Protein AF-A0A3S9NZA0-F1 (afdb_monomer)

Mean predicted aligned error: 10.52 Å

Secondary structure (DSSP, 8-state):
--------------------------SS-HHHHHHHBT-EEETHHHHHHHHTTSEEEEETTEEEEE-TTT--EEEEETT---EEEEEEEEE-SSEEEEEEEETTTEEEEEEEETTT--EEEEEEE-HHHHHHHHHHHT-

Structure (mmCIF, N/CA/C/O backbone):
data_AF-A0A3S9NZA0-F1
#
_entry.id   AF-A0A3S9NZA0-F1
#
loop_
_atom_site.group_PDB
_atom_site.id
_atom_site.type_symbol
_atom_site.label_atom_id
_atom_site.label_alt_id
_atom_site.label_comp_id
_atom_site.label_asym_id
_atom_site.label_entity_id
_atom_site.label_seq_id
_atom_site.pdbx_PDB_ins_code
_atom_site.Cartn_x
_atom_site.Cartn_y
_atom_site.Cartn_z
_atom_site.occupancy
_atom_site.B_iso_or_equiv
_atom_site.auth_seq_id
_atom_site.auth_comp_id
_atom_site.auth_asym_id
_atom_site.auth_atom_id
_atom_site.pdbx_PDB_model_num
ATOM 1 N N . MET A 1 1 ? 55.883 56.210 8.583 1.00 39.38 1 MET A N 1
ATOM 2 C CA . MET A 1 1 ? 54.868 56.353 7.515 1.00 39.38 1 MET A CA 1
ATOM 3 C C . MET A 1 1 ? 54.145 55.028 7.359 1.00 39.38 1 MET A C 1
ATOM 5 O O . MET A 1 1 ? 54.808 54.007 7.261 1.00 39.38 1 MET A O 1
ATOM 9 N N . LYS A 1 2 ? 52.810 55.044 7.419 1.00 40.94 2 LYS A N 1
ATOM 10 C CA . LYS A 1 2 ? 51.948 53.899 7.093 1.00 40.94 2 LYS A CA 1
ATOM 11 C C . LYS A 1 2 ? 51.859 53.776 5.569 1.00 40.94 2 LYS A C 1
ATOM 13 O O . LYS A 1 2 ? 51.695 54.803 4.918 1.00 40.94 2 LYS A O 1
ATOM 18 N N . THR A 1 3 ? 51.880 52.562 5.029 1.00 40.88 3 THR A N 1
ATOM 19 C CA . THR A 1 3 ? 51.039 52.161 3.887 1.00 40.88 3 THR A CA 1
ATOM 20 C C . THR A 1 3 ? 51.000 50.638 3.796 1.00 40.88 3 THR A C 1
ATOM 22 O O . THR A 1 3 ? 51.978 49.949 4.062 1.00 40.88 3 THR A O 1
ATOM 25 N N . VAL A 1 4 ? 49.794 50.153 3.537 1.00 44.34 4 VAL A N 1
ATOM 26 C CA . VAL A 1 4 ? 49.305 48.774 3.579 1.00 44.34 4 VAL A CA 1
ATOM 27 C C . VAL A 1 4 ? 49.088 48.313 2.132 1.00 44.34 4 VAL A C 1
ATOM 29 O O . VAL A 1 4 ? 48.924 49.160 1.257 1.00 44.34 4 VAL A O 1
ATOM 32 N N . ALA A 1 5 ? 48.958 46.993 1.952 1.00 44.53 5 ALA A N 1
ATOM 33 C CA . ALA A 1 5 ? 48.400 46.257 0.806 1.00 44.53 5 ALA A CA 1
ATOM 34 C C . ALA A 1 5 ? 49.451 45.702 -0.180 1.00 44.53 5 ALA A C 1
ATOM 36 O O . ALA A 1 5 ? 50.451 46.342 -0.455 1.00 44.53 5 ALA A O 1
ATOM 37 N N . SER A 1 6 ? 49.308 44.501 -0.742 1.00 44.66 6 SER A N 1
ATOM 38 C CA . SER A 1 6 ? 48.099 43.691 -0.892 1.00 44.66 6 SER A CA 1
ATOM 39 C C . SER A 1 6 ? 48.435 42.198 -0.974 1.00 44.66 6 SER A C 1
ATOM 41 O O . SER A 1 6 ? 49.368 41.792 -1.663 1.00 44.66 6 SER A O 1
ATOM 43 N N . LEU A 1 7 ? 47.639 41.403 -0.264 1.00 47.84 7 LEU A N 1
ATOM 44 C CA . LEU A 1 7 ? 47.565 39.949 -0.312 1.00 47.84 7 LEU A CA 1
ATOM 45 C C . LEU A 1 7 ? 46.714 39.587 -1.546 1.00 47.84 7 LEU A C 1
ATOM 47 O O . LEU A 1 7 ? 45.540 39.947 -1.584 1.00 47.84 7 LEU A O 1
ATOM 51 N N . ILE A 1 8 ? 47.268 38.905 -2.553 1.00 49.22 8 ILE A N 1
ATOM 52 C CA . ILE A 1 8 ? 46.457 38.278 -3.611 1.00 49.22 8 ILE A CA 1
ATOM 53 C C . ILE A 1 8 ? 46.619 36.769 -3.488 1.00 49.22 8 ILE A C 1
ATOM 55 O O . ILE A 1 8 ? 47.615 36.169 -3.883 1.00 49.22 8 ILE A O 1
ATOM 59 N N . THR A 1 9 ? 45.606 36.191 -2.861 1.00 45.50 9 THR A N 1
ATOM 60 C CA . THR A 1 9 ? 45.362 34.772 -2.665 1.00 45.50 9 THR A CA 1
ATOM 61 C C . THR A 1 9 ? 45.201 34.090 -4.024 1.00 45.50 9 THR A C 1
ATOM 63 O O . THR A 1 9 ? 44.219 34.321 -4.727 1.00 45.50 9 THR A O 1
ATOM 66 N N . VAL A 1 10 ? 46.143 33.223 -4.401 1.00 43.62 10 VAL A N 1
ATOM 67 C CA . VAL A 1 10 ? 45.960 32.291 -5.523 1.00 43.62 10 VAL A CA 1
ATOM 68 C C . VAL A 1 10 ? 45.090 31.140 -5.021 1.00 43.62 10 VAL A C 1
ATOM 70 O O . VAL A 1 10 ? 45.580 30.100 -4.595 1.00 43.62 10 VAL A O 1
ATOM 73 N N . ALA A 1 11 ? 43.778 31.357 -5.013 1.00 45.12 11 ALA A N 1
ATOM 74 C CA . ALA A 1 11 ? 42.788 30.298 -4.877 1.00 45.12 11 ALA A CA 1
ATOM 75 C C . ALA A 1 11 ? 42.323 29.917 -6.286 1.00 45.12 11 ALA A C 1
ATOM 77 O O . ALA A 1 11 ? 41.310 30.406 -6.777 1.00 45.12 11 ALA A O 1
ATOM 78 N N . LEU A 1 12 ? 43.105 29.082 -6.966 1.00 42.34 12 LEU A N 1
ATOM 79 C CA . LEU A 1 12 ? 42.721 28.494 -8.243 1.00 42.34 12 LEU A CA 1
ATOM 80 C C . LEU A 1 12 ? 42.939 26.986 -8.172 1.00 42.34 12 LEU A C 1
ATOM 82 O O . LEU A 1 12 ? 44.051 26.519 -7.952 1.00 42.34 12 LEU A O 1
ATOM 86 N N . LEU A 1 13 ? 41.838 26.278 -8.435 1.00 40.41 13 LEU A N 1
ATOM 87 C CA . LEU A 1 13 ? 41.766 24.891 -8.899 1.00 40.41 13 LEU A CA 1
ATOM 88 C C . LEU A 1 13 ? 41.769 23.793 -7.829 1.00 40.41 13 LEU A C 1
ATOM 90 O O . LEU A 1 13 ? 42.496 22.815 -7.921 1.00 40.41 13 LEU A O 1
ATOM 94 N N . PHE A 1 14 ? 40.800 23.861 -6.918 1.00 44.69 14 PHE A N 1
ATOM 95 C CA . PHE A 1 14 ? 40.042 22.653 -6.580 1.00 44.69 14 PHE A CA 1
ATOM 96 C C . PHE A 1 14 ? 38.635 22.791 -7.155 1.00 44.69 14 PHE A C 1
ATOM 98 O O . PHE A 1 14 ? 37.659 23.022 -6.445 1.00 44.69 14 PHE A O 1
ATOM 105 N N . ALA A 1 15 ? 38.538 22.672 -8.482 1.00 46.09 15 ALA A N 1
ATOM 106 C CA . ALA A 1 15 ? 37.287 22.286 -9.112 1.00 46.09 15 ALA A CA 1
ATOM 107 C C . ALA A 1 15 ? 37.020 20.834 -8.692 1.00 46.09 15 ALA A C 1
ATOM 109 O O . ALA A 1 15 ? 37.439 19.887 -9.355 1.00 46.09 15 ALA A O 1
ATOM 110 N N . TYR A 1 16 ? 36.388 20.670 -7.529 1.00 50.06 16 TYR A N 1
ATOM 111 C CA . TYR A 1 16 ? 35.734 19.427 -7.158 1.00 50.06 16 TYR A CA 1
ATOM 112 C C . TYR A 1 16 ? 34.650 19.179 -8.204 1.00 50.06 16 TYR A C 1
ATOM 114 O O . TYR A 1 16 ? 33.540 19.705 -8.119 1.00 50.06 16 TYR A O 1
ATOM 122 N N . PHE A 1 17 ? 34.993 18.386 -9.216 1.00 44.22 17 PHE A N 1
ATOM 123 C CA . PHE A 1 17 ? 34.015 17.648 -9.991 1.00 44.22 17 PHE A CA 1
ATOM 124 C C . PHE A 1 17 ? 33.307 16.703 -9.018 1.00 44.22 17 PHE A C 1
ATOM 126 O O . PHE A 1 17 ? 33.696 15.551 -8.848 1.00 44.22 17 PHE A O 1
ATOM 133 N N . ASN A 1 18 ? 32.259 17.194 -8.358 1.00 41.00 18 ASN A N 1
ATOM 134 C CA . ASN A 1 18 ? 31.202 16.322 -7.880 1.00 41.00 18 ASN A CA 1
ATOM 135 C C . ASN A 1 18 ? 30.500 15.811 -9.138 1.00 41.00 18 ASN A C 1
ATOM 137 O O . ASN A 1 18 ? 29.514 16.387 -9.595 1.00 41.00 18 ASN A O 1
ATOM 141 N N . MET A 1 19 ? 31.043 14.749 -9.738 1.00 41.31 19 MET A N 1
ATOM 142 C CA . MET A 1 19 ? 30.212 13.845 -10.516 1.00 41.31 19 MET A CA 1
ATOM 143 C C . MET A 1 19 ? 29.217 13.263 -9.517 1.00 41.31 19 MET A C 1
ATOM 145 O O . MET A 1 19 ? 29.491 12.270 -8.847 1.00 41.31 19 MET A O 1
ATOM 149 N N . ALA A 1 20 ? 28.087 13.948 -9.359 1.00 44.03 20 ALA A N 1
ATOM 150 C CA . ALA A 1 20 ? 26.893 13.356 -8.802 1.00 44.03 20 ALA A CA 1
ATOM 151 C C . ALA A 1 20 ? 26.509 12.241 -9.775 1.00 44.03 20 ALA A C 1
ATOM 153 O O . ALA A 1 20 ? 25.808 12.464 -10.760 1.00 44.03 20 ALA A O 1
ATOM 154 N N . TYR A 1 21 ? 27.059 11.050 -9.550 1.00 45.66 21 TYR A N 1
ATOM 155 C CA . TYR A 1 21 ? 26.491 9.845 -10.111 1.00 45.66 21 TYR A CA 1
ATOM 156 C C . TYR A 1 21 ? 25.081 9.790 -9.542 1.00 45.66 21 TYR A C 1
ATOM 158 O O . TYR A 1 21 ? 24.893 9.555 -8.348 1.00 45.66 21 TYR A O 1
ATOM 166 N N . ALA A 1 22 ? 24.099 10.108 -10.383 1.00 38.06 22 ALA A N 1
ATOM 167 C CA . ALA A 1 22 ? 22.721 9.765 -10.119 1.00 38.06 22 ALA A CA 1
ATOM 168 C C . ALA A 1 22 ? 22.694 8.238 -10.051 1.00 38.06 22 ALA A C 1
ATOM 170 O O . ALA A 1 22 ? 22.646 7.554 -11.069 1.00 38.06 22 ALA A O 1
ATOM 171 N N . VAL A 1 23 ? 22.860 7.702 -8.844 1.00 43.78 23 VAL A N 1
ATOM 172 C CA . VAL A 1 23 ? 22.531 6.313 -8.574 1.00 43.78 23 VAL A CA 1
ATOM 173 C C . VAL A 1 23 ? 21.043 6.229 -8.880 1.00 43.78 23 VAL A C 1
ATOM 175 O O . VAL A 1 23 ? 20.259 6.948 -8.261 1.00 43.78 23 VAL A O 1
ATOM 178 N N . GLU A 1 24 ? 20.659 5.434 -9.879 1.00 44.22 24 GLU A N 1
ATOM 179 C CA . GLU A 1 24 ? 19.263 5.042 -10.056 1.00 44.22 24 GLU A CA 1
ATOM 180 C C . GLU A 1 24 ? 18.870 4.287 -8.784 1.00 44.22 24 GLU A C 1
ATOM 182 O O . GLU A 1 24 ? 19.131 3.095 -8.631 1.00 44.22 24 GLU A O 1
ATOM 187 N N . VAL A 1 25 ? 18.347 5.019 -7.802 1.00 47.75 25 VAL A N 1
ATOM 188 C CA . VAL A 1 25 ? 17.809 4.426 -6.588 1.00 47.75 25 VAL A CA 1
ATOM 189 C C . VAL A 1 25 ? 16.502 3.786 -7.011 1.00 47.75 25 VAL A C 1
ATOM 191 O O . VAL A 1 25 ? 15.538 4.482 -7.329 1.00 47.75 25 VAL A O 1
ATOM 194 N N . GLU A 1 26 ? 16.475 2.456 -7.042 1.00 56.62 26 GLU A N 1
ATOM 195 C CA . GLU A 1 26 ? 15.223 1.714 -7.095 1.00 56.62 26 GLU A CA 1
ATOM 196 C C . GLU A 1 26 ? 14.368 2.223 -5.928 1.00 56.62 26 GLU A C 1
ATOM 198 O O . GLU A 1 26 ? 14.719 2.025 -4.763 1.00 56.62 26 GLU A O 1
ATOM 203 N N . LYS A 1 27 ? 13.288 2.957 -6.241 1.00 56.06 27 LYS A N 1
ATOM 204 C CA . LYS A 1 27 ? 12.473 3.692 -5.254 1.00 56.06 27 LYS A CA 1
ATOM 205 C C . LYS A 1 27 ? 11.993 2.786 -4.111 1.00 56.06 27 LYS A C 1
ATOM 207 O O 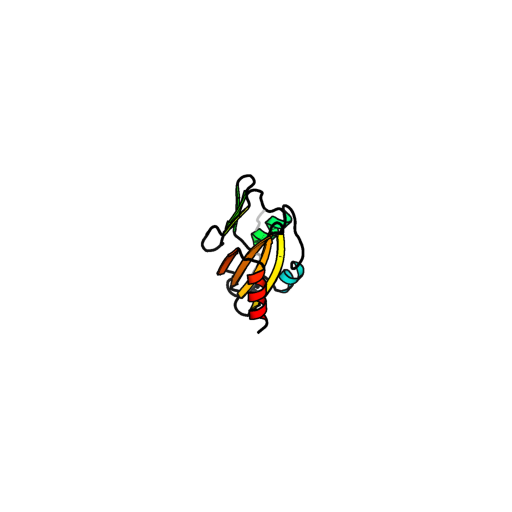. LYS A 1 27 ? 11.699 3.275 -3.028 1.00 56.06 27 LYS A O 1
ATOM 212 N N . ILE A 1 28 ? 11.935 1.474 -4.352 1.00 70.25 28 ILE A N 1
ATOM 213 C CA . ILE A 1 28 ? 11.590 0.447 -3.376 1.00 70.25 28 ILE A CA 1
ATOM 214 C C . ILE A 1 28 ? 12.510 -0.768 -3.591 1.00 70.25 28 ILE A C 1
ATOM 216 O O . ILE A 1 28 ? 12.188 -1.676 -4.353 1.00 70.25 28 ILE A O 1
ATOM 220 N N . ALA A 1 29 ? 13.669 -0.791 -2.931 1.00 76.38 29 ALA A N 1
ATOM 221 C CA . ALA A 1 29 ? 14.599 -1.915 -3.029 1.00 76.38 29 ALA A CA 1
ATOM 222 C C . ALA A 1 29 ? 13.983 -3.212 -2.468 1.00 76.38 29 ALA A C 1
ATOM 224 O O . ALA A 1 29 ? 13.384 -3.215 -1.388 1.00 76.38 29 ALA A O 1
ATOM 225 N N . ALA A 1 30 ? 14.203 -4.342 -3.148 1.00 83.25 30 ALA A N 1
ATOM 226 C CA . ALA A 1 30 ? 13.695 -5.652 -2.718 1.00 83.25 30 ALA A CA 1
ATOM 227 C C . ALA A 1 30 ? 14.105 -6.022 -1.276 1.00 83.25 30 ALA A C 1
ATOM 229 O O . ALA A 1 30 ? 13.320 -6.617 -0.539 1.00 83.25 30 ALA A O 1
ATOM 230 N N . THR A 1 31 ? 15.312 -5.633 -0.852 1.00 85.44 31 THR A N 1
ATOM 231 C CA . THR A 1 31 ? 15.805 -5.840 0.519 1.00 85.44 31 THR A CA 1
ATOM 232 C C . THR A 1 31 ? 14.913 -5.155 1.552 1.00 85.44 31 THR A C 1
ATOM 234 O O . THR A 1 31 ? 14.501 -5.793 2.514 1.00 85.44 31 THR A O 1
ATOM 237 N N . HIS A 1 32 ? 14.540 -3.896 1.309 1.00 87.75 32 HIS A N 1
ATOM 238 C CA . HIS A 1 32 ? 13.674 -3.134 2.207 1.00 87.75 32 HIS A CA 1
ATOM 239 C C . HIS A 1 32 ? 12.283 -3.772 2.327 1.00 87.75 32 HIS A C 1
ATOM 241 O O . HIS A 1 32 ? 11.750 -3.929 3.422 1.00 87.75 32 HIS A O 1
ATOM 247 N N . LEU A 1 33 ? 11.715 -4.225 1.207 1.00 90.25 33 LEU A N 1
ATOM 248 C CA . LEU A 1 33 ? 10.426 -4.919 1.213 1.00 90.25 33 LEU A CA 1
ATOM 249 C C . LEU A 1 33 ? 10.460 -6.228 2.000 1.00 90.25 33 LEU A C 1
ATOM 251 O O . LEU A 1 33 ? 9.508 -6.533 2.716 1.00 90.25 33 LEU A O 1
ATOM 255 N N . ASN A 1 34 ? 11.545 -6.992 1.888 1.00 89.00 34 ASN A N 1
ATOM 256 C CA . ASN A 1 34 ? 11.707 -8.239 2.631 1.00 89.00 34 ASN A CA 1
ATOM 257 C C . ASN A 1 34 ? 11.852 -8.003 4.140 1.00 89.00 34 ASN A C 1
ATOM 259 O O . 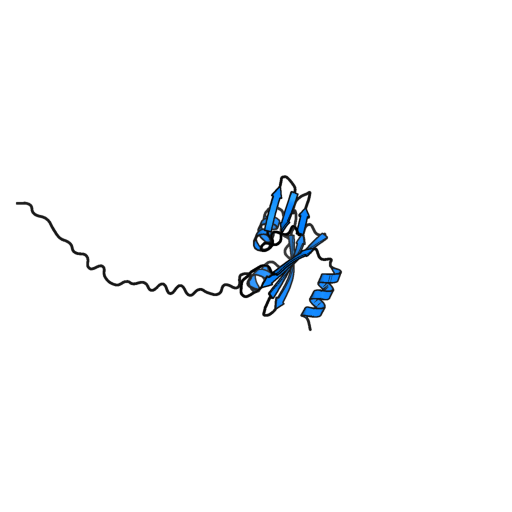ASN A 1 34 ? 11.365 -8.816 4.919 1.00 89.00 34 ASN A O 1
ATOM 263 N N . GLU A 1 35 ? 12.472 -6.896 4.555 1.00 91.31 35 GLU A N 1
ATOM 264 C CA . GLU A 1 35 ? 12.557 -6.498 5.967 1.00 91.31 35 GLU A CA 1
ATOM 265 C C . GLU A 1 35 ? 11.196 -6.079 6.536 1.00 91.31 35 GLU A C 1
ATOM 267 O O . GLU A 1 35 ? 10.915 -6.311 7.711 1.00 91.31 35 GLU A O 1
ATOM 272 N N . LEU A 1 36 ? 10.337 -5.469 5.717 1.00 92.88 36 LEU A N 1
ATOM 273 C CA . LEU A 1 36 ? 8.998 -5.045 6.127 1.00 92.88 36 LEU A CA 1
ATOM 274 C C . LEU A 1 36 ? 7.967 -6.180 6.099 1.00 92.88 36 LEU A C 1
ATOM 276 O O . LEU A 1 36 ? 6.999 -6.146 6.864 1.00 92.88 36 LEU A O 1
ATOM 280 N N . LYS A 1 37 ? 8.135 -7.160 5.205 1.00 93.94 37 LYS A N 1
ATOM 281 C CA . LYS A 1 37 ? 7.129 -8.192 4.939 1.00 93.94 37 LYS A CA 1
ATOM 282 C C . LYS A 1 37 ? 6.815 -9.020 6.191 1.00 93.94 37 LYS A C 1
ATOM 284 O O . LYS A 1 37 ? 7.709 -9.518 6.868 1.00 93.94 37 LYS A O 1
ATOM 289 N N . GLY A 1 38 ? 5.524 -9.192 6.475 1.00 92.19 38 GLY A N 1
ATOM 290 C CA . GLY A 1 38 ? 5.007 -9.955 7.617 1.00 92.19 38 GLY A CA 1
ATOM 291 C C . GLY A 1 38 ? 5.056 -9.223 8.964 1.00 92.19 38 GLY A C 1
ATOM 292 O O . GLY A 1 38 ? 4.509 -9.726 9.945 1.00 92.19 38 GLY A O 1
ATOM 293 N N . ASN A 1 39 ? 5.658 -8.031 9.032 1.00 95.06 39 ASN A N 1
ATOM 294 C CA . ASN A 1 39 ? 5.625 -7.207 10.236 1.00 95.06 39 ASN A CA 1
ATOM 295 C C . ASN A 1 39 ? 4.308 -6.428 10.327 1.00 95.06 39 ASN A C 1
ATOM 297 O O . ASN A 1 39 ? 3.859 -5.816 9.356 1.00 95.06 39 ASN A O 1
ATOM 301 N N . VAL A 1 40 ? 3.712 -6.417 11.523 1.00 97.00 40 VAL A N 1
ATOM 302 C CA . VAL A 1 40 ? 2.495 -5.653 11.819 1.00 97.00 40 VAL A CA 1
ATOM 303 C C . VAL A 1 40 ? 2.871 -4.358 12.527 1.00 97.00 40 VAL A C 1
ATOM 305 O O . VAL A 1 40 ? 3.320 -4.354 13.674 1.00 97.00 40 VAL A O 1
ATOM 308 N N . PHE A 1 41 ? 2.641 -3.242 11.850 1.00 96.69 41 PHE A N 1
ATOM 309 C CA . PHE A 1 41 ? 2.850 -1.900 12.375 1.00 96.69 41 PHE A CA 1
ATOM 310 C C . PHE A 1 41 ? 1.553 -1.388 12.993 1.00 96.69 41 PHE A C 1
ATOM 312 O O . PHE A 1 41 ? 0.462 -1.746 12.547 1.00 96.69 41 PHE A O 1
ATOM 319 N N . SER A 1 42 ? 1.655 -0.544 14.022 1.00 96.88 42 SER A N 1
ATOM 320 C CA . SER A 1 42 ? 0.493 -0.031 14.754 1.00 96.88 42 SER A CA 1
ATOM 321 C C . SER A 1 42 ? 0.560 1.477 14.991 1.00 96.88 42 SER A C 1
ATOM 323 O O . SER A 1 42 ? 1.642 2.073 14.992 1.00 96.88 42 SER A O 1
ATOM 325 N N . GLY A 1 43 ? -0.607 2.102 15.170 1.00 90.94 43 GLY A N 1
ATOM 326 C CA . GLY A 1 43 ? -0.727 3.535 15.444 1.00 90.94 43 GLY A CA 1
ATOM 327 C C . GLY A 1 43 ? -0.020 4.381 14.383 1.00 90.94 43 GLY A C 1
ATOM 328 O O . GLY A 1 43 ? -0.174 4.145 13.188 1.00 90.94 43 GLY A O 1
ATOM 329 N N . LYS A 1 44 ? 0.811 5.340 14.811 1.00 91.25 44 LYS A N 1
ATOM 330 C CA . LYS A 1 44 ? 1.535 6.220 13.881 1.00 91.25 44 LYS A CA 1
ATOM 331 C C . LYS A 1 44 ? 2.516 5.466 12.975 1.00 91.25 44 LYS A C 1
ATOM 333 O O . LYS A 1 44 ? 2.715 5.878 11.840 1.00 91.25 44 LYS A O 1
ATOM 338 N N . GLY A 1 45 ? 3.075 4.342 13.432 1.00 93.62 45 GLY A N 1
ATOM 339 C CA . GLY A 1 45 ? 3.942 3.501 12.602 1.00 93.62 45 GLY A CA 1
ATOM 340 C C . GLY A 1 45 ? 3.196 2.865 11.428 1.00 93.62 45 GLY A C 1
ATOM 341 O O . GLY A 1 45 ? 3.748 2.766 10.340 1.00 93.62 45 GLY A O 1
ATOM 342 N N . ALA A 1 46 ? 1.927 2.495 11.628 1.00 95.50 46 ALA A N 1
ATOM 343 C CA . ALA A 1 46 ? 1.082 1.948 10.569 1.00 95.50 46 ALA A CA 1
ATOM 344 C C . ALA A 1 46 ? 0.801 2.991 9.479 1.00 95.50 46 ALA A C 1
ATOM 346 O O . ALA A 1 46 ? 0.863 2.694 8.289 1.00 95.50 46 ALA A O 1
ATOM 347 N N . GLU A 1 47 ? 0.519 4.225 9.894 1.00 93.00 47 GLU A N 1
ATOM 348 C CA . GLU A 1 47 ? 0.288 5.321 8.959 1.00 93.00 47 GLU A CA 1
ATOM 349 C C . GLU A 1 47 ? 1.556 5.718 8.209 1.00 93.00 47 GLU A C 1
ATOM 351 O O . GLU A 1 47 ? 1.502 5.841 6.993 1.00 93.00 47 GLU A O 1
ATOM 356 N N . ASN A 1 48 ? 2.681 5.886 8.914 1.00 93.38 48 ASN A N 1
ATOM 357 C CA . ASN A 1 48 ? 3.952 6.257 8.291 1.00 93.38 48 ASN A CA 1
ATOM 358 C C . ASN A 1 48 ? 4.365 5.221 7.242 1.00 93.38 48 ASN A C 1
ATOM 360 O O . ASN A 1 48 ? 4.761 5.599 6.149 1.00 93.38 48 ASN A O 1
ATOM 364 N N . LEU A 1 49 ? 4.195 3.927 7.550 1.00 93.94 49 LEU A N 1
ATOM 365 C CA . LEU A 1 49 ? 4.437 2.875 6.572 1.00 93.94 49 LEU A CA 1
ATOM 366 C C . LEU A 1 49 ? 3.574 3.065 5.324 1.00 93.94 49 LEU A C 1
ATOM 368 O O . LEU A 1 49 ? 4.081 2.878 4.237 1.00 93.94 49 LEU A O 1
ATOM 372 N N . LEU A 1 50 ? 2.288 3.406 5.441 1.00 94.44 50 LEU A N 1
ATOM 373 C CA . LEU A 1 50 ? 1.432 3.588 4.264 1.00 94.44 50 LEU A CA 1
ATOM 374 C C . LEU A 1 50 ? 1.732 4.865 3.477 1.00 94.44 50 LEU A C 1
ATOM 376 O O . LEU A 1 50 ? 1.555 4.847 2.262 1.00 94.44 50 LEU A O 1
ATOM 380 N N . GLU A 1 51 ? 2.158 5.950 4.125 1.00 92.88 51 GLU A N 1
ATOM 381 C CA . GLU A 1 51 ? 2.473 7.223 3.450 1.00 92.88 51 GLU A CA 1
ATOM 382 C C . GLU A 1 51 ? 3.582 7.077 2.404 1.00 92.88 51 GLU A C 1
ATOM 384 O O . GLU A 1 51 ? 3.559 7.780 1.395 1.00 92.88 51 GLU A O 1
ATOM 389 N N . ASP A 1 52 ? 4.492 6.120 2.591 1.00 90.12 52 ASP A N 1
ATOM 390 C CA . ASP A 1 52 ? 5.550 5.817 1.620 1.00 90.12 52 ASP A CA 1
ATOM 391 C C . ASP A 1 52 ? 5.004 5.190 0.322 1.00 90.12 52 ASP A C 1
ATOM 393 O O . ASP A 1 52 ? 5.681 5.173 -0.709 1.00 90.12 52 ASP A O 1
ATOM 397 N N . TYR A 1 53 ? 3.768 4.678 0.354 1.00 92.62 53 TYR A N 1
ATOM 398 C CA . TYR A 1 53 ? 3.183 3.881 -0.720 1.00 92.62 53 TYR A CA 1
ATOM 399 C C . TYR A 1 53 ? 1.920 4.518 -1.310 1.00 92.62 53 TYR A C 1
ATOM 401 O O . TYR A 1 53 ? 1.706 4.446 -2.520 1.00 92.62 53 TYR A O 1
ATOM 409 N N . VAL A 1 54 ? 1.057 5.134 -0.510 1.00 95.25 54 VAL A N 1
ATOM 410 C CA . VAL A 1 54 ? -0.240 5.647 -0.969 1.00 95.25 54 VAL A CA 1
ATOM 411 C C . VAL A 1 54 ? -0.466 7.093 -0.561 1.00 95.25 54 VAL A C 1
ATOM 413 O O . VAL A 1 54 ? 0.077 7.567 0.433 1.00 95.25 54 VAL A O 1
ATOM 416 N N . GLY A 1 55 ? -1.335 7.789 -1.298 1.00 95.00 55 GLY A N 1
ATOM 417 C CA . GLY A 1 55 ? -1.815 9.094 -0.861 1.00 95.00 55 GLY A CA 1
ATOM 418 C C . GLY A 1 55 ? -2.687 8.923 0.378 1.00 95.00 55 GLY A C 1
ATOM 419 O O . GLY A 1 55 ? -3.677 8.191 0.325 1.00 95.00 55 GLY A O 1
ATOM 420 N N . LEU A 1 56 ? -2.338 9.587 1.482 1.00 95.50 56 LEU A N 1
ATOM 421 C CA . LEU A 1 56 ? -3.150 9.612 2.698 1.00 95.50 56 LEU A CA 1
ATOM 422 C C . LEU A 1 56 ? -3.683 11.015 2.975 1.00 95.50 56 LEU A C 1
ATOM 424 O O . LEU A 1 56 ? -2.920 11.970 3.104 1.00 95.50 56 LEU A O 1
ATOM 428 N N . PHE A 1 57 ? -4.994 11.116 3.176 1.00 94.94 57 PHE A N 1
ATOM 429 C CA . PHE A 1 57 ? -5.624 12.300 3.760 1.00 94.94 57 PHE A CA 1
ATOM 430 C C . PHE A 1 57 ? -6.285 11.932 5.083 1.00 94.94 57 PHE A C 1
ATOM 432 O O . PHE A 1 57 ? -6.849 10.845 5.234 1.00 94.94 57 PHE A O 1
ATOM 439 N N . ARG A 1 58 ? -6.227 12.845 6.051 1.00 93.94 58 ARG A N 1
ATOM 440 C CA . ARG A 1 58 ? -6.811 12.661 7.380 1.00 93.94 58 ARG A CA 1
ATOM 441 C C . ARG A 1 58 ? -7.820 13.764 7.632 1.00 93.94 58 ARG A C 1
ATOM 443 O O . ARG A 1 58 ? -7.485 14.938 7.521 1.00 93.94 58 ARG A O 1
ATOM 450 N N . ASP A 1 59 ? -9.019 13.368 8.033 1.00 92.81 59 ASP A N 1
ATOM 451 C CA . ASP A 1 59 ? -10.046 14.286 8.511 1.00 92.81 59 ASP A CA 1
ATOM 452 C C . ASP A 1 59 ? -10.669 13.725 9.789 1.00 92.81 59 ASP A C 1
ATOM 454 O O . ASP A 1 59 ? -11.320 12.674 9.793 1.00 92.81 59 ASP A O 1
ATOM 458 N N . ASN A 1 60 ? -10.453 14.430 10.899 1.00 92.19 60 ASN A N 1
ATOM 459 C CA . ASN A 1 60 ? -10.873 14.023 12.235 1.00 92.19 60 ASN A CA 1
ATOM 460 C C . ASN A 1 60 ? -10.382 12.608 12.601 1.00 92.19 60 ASN A C 1
ATOM 462 O O . ASN A 1 60 ? -9.199 12.393 12.847 1.00 92.19 60 ASN A O 1
ATOM 466 N N . LYS A 1 61 ? -11.306 11.642 12.669 1.00 91.38 61 LYS A N 1
ATOM 467 C CA . LYS A 1 61 ? -11.030 10.225 12.961 1.00 91.38 61 LYS A CA 1
ATOM 468 C C . LYS A 1 61 ? -10.957 9.362 11.702 1.00 91.38 61 LYS A C 1
ATOM 470 O O . LYS A 1 61 ? -10.755 8.158 11.818 1.00 91.38 61 LYS A O 1
ATOM 475 N N . SER A 1 62 ? -11.184 9.948 10.530 1.00 94.19 62 SER A N 1
ATOM 476 C CA . SER A 1 62 ? -11.192 9.233 9.261 1.00 94.19 62 SER A CA 1
ATOM 477 C C . SER A 1 62 ? -9.849 9.357 8.555 1.00 94.19 62 SER A C 1
ATOM 479 O O . SER A 1 62 ? -9.270 10.441 8.491 1.00 94.19 62 SER A O 1
ATOM 481 N N . THR A 1 63 ? -9.406 8.253 7.961 1.00 96.12 63 THR A N 1
ATOM 482 C CA . THR A 1 63 ? -8.251 8.224 7.058 1.00 96.12 63 THR A CA 1
ATOM 483 C C . THR A 1 63 ? -8.716 7.777 5.681 1.00 96.12 63 THR A C 1
ATOM 485 O O . THR A 1 63 ? -9.480 6.818 5.560 1.00 96.12 63 THR A O 1
ATOM 488 N N . PHE A 1 64 ? -8.262 8.467 4.648 1.00 96.56 64 PHE A N 1
ATOM 489 C CA . PHE A 1 64 ? -8.623 8.222 3.260 1.00 96.56 64 PHE A CA 1
ATOM 490 C C . PHE A 1 64 ? -7.370 7.822 2.487 1.00 96.56 64 PHE A C 1
ATOM 492 O O . PHE A 1 64 ? -6.321 8.439 2.669 1.00 96.56 64 PHE A O 1
ATOM 499 N N . ILE A 1 65 ? -7.493 6.794 1.650 1.00 97.19 65 ILE A N 1
ATOM 500 C CA . ILE A 1 65 ? -6.430 6.312 0.766 1.00 97.19 65 ILE A CA 1
ATOM 501 C C . ILE A 1 65 ? -6.757 6.726 -0.662 1.00 97.19 65 ILE A C 1
ATOM 503 O O . ILE A 1 65 ? -7.872 6.470 -1.123 1.00 97.19 65 ILE A O 1
ATOM 507 N N . PHE A 1 66 ? -5.772 7.282 -1.361 1.00 96.44 66 PHE A N 1
ATOM 508 C CA . PHE A 1 66 ? -5.881 7.712 -2.751 1.00 96.44 66 PHE A CA 1
ATOM 509 C C . PHE A 1 66 ? -4.784 7.116 -3.621 1.00 96.44 66 PHE A C 1
ATOM 511 O O . PHE A 1 66 ? -3.700 6.747 -3.152 1.00 96.44 66 PHE A O 1
ATOM 518 N N . HIS A 1 67 ? -5.073 7.067 -4.915 1.00 96.00 67 HIS A N 1
ATOM 519 C CA . HIS A 1 67 ? -4.052 6.904 -5.934 1.00 96.00 67 HIS A CA 1
ATOM 520 C C . HIS A 1 67 ? -3.210 8.187 -6.033 1.00 96.00 67 HIS A C 1
ATOM 522 O O . HIS A 1 67 ? -3.778 9.266 -6.153 1.00 96.00 67 HIS A O 1
ATOM 528 N N . THR A 1 68 ? -1.875 8.103 -6.000 1.00 91.75 68 THR A N 1
ATOM 529 C CA . THR A 1 68 ? -1.020 9.312 -5.967 1.00 91.75 68 THR A CA 1
ATOM 530 C C . THR A 1 68 ? -1.012 10.085 -7.280 1.00 91.75 68 THR A C 1
ATOM 532 O O . THR A 1 68 ? -0.930 11.302 -7.247 1.00 91.75 68 THR A O 1
ATOM 535 N N . GLU A 1 69 ? -1.119 9.394 -8.420 1.00 91.06 69 GLU A N 1
ATOM 536 C CA . GLU A 1 69 ? -1.105 10.062 -9.735 1.00 91.06 69 GLU A CA 1
ATOM 537 C C . GLU A 1 69 ? -2.468 10.629 -10.163 1.00 91.06 69 GLU A C 1
ATOM 539 O O . GLU A 1 69 ? -2.536 11.741 -10.672 1.00 91.06 69 GLU A O 1
ATOM 544 N N . SER A 1 70 ? -3.563 9.872 -10.003 1.00 91.12 70 SER A N 1
ATOM 545 C CA . SER A 1 70 ? -4.898 10.307 -10.437 1.00 91.12 70 SER A CA 1
ATOM 546 C C . SER A 1 70 ? -5.710 11.008 -9.351 1.00 91.12 70 SER A C 1
ATOM 548 O O . SER A 1 70 ? -6.766 11.549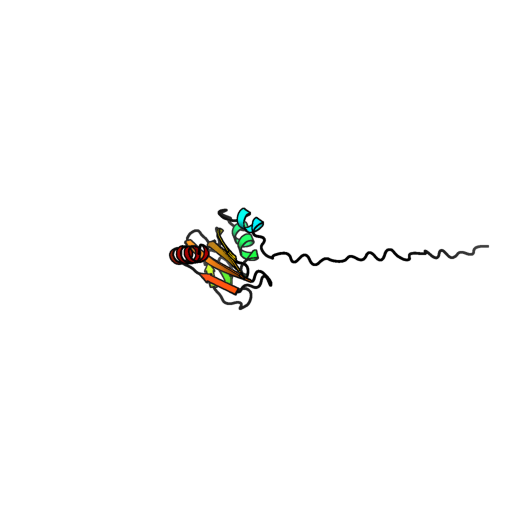 -9.655 1.00 91.12 70 SER A O 1
ATOM 550 N N . GLU A 1 71 ? -5.251 10.966 -8.096 1.00 90.44 71 GLU A N 1
ATOM 551 C CA . GLU A 1 71 ? -5.973 11.458 -6.913 1.00 90.44 71 GLU A CA 1
ATOM 552 C C . GLU A 1 71 ? -7.330 10.767 -6.670 1.00 90.44 71 GLU A C 1
ATOM 554 O O . GLU A 1 71 ? -8.152 11.230 -5.878 1.00 90.44 71 GLU A O 1
ATOM 559 N N . ASP A 1 72 ? -7.567 9.610 -7.300 1.00 93.88 72 ASP A N 1
ATOM 560 C CA . ASP A 1 72 ? -8.801 8.847 -7.116 1.00 93.88 72 ASP A CA 1
ATOM 561 C C . ASP A 1 72 ? -8.901 8.283 -5.694 1.00 93.88 72 ASP A C 1
ATOM 563 O O . ASP A 1 72 ? -7.971 7.640 -5.192 1.00 93.88 72 ASP A O 1
ATOM 567 N N . LEU A 1 73 ? -10.064 8.458 -5.058 1.00 95.31 73 LEU A N 1
ATOM 568 C CA . LEU A 1 73 ? -10.361 7.869 -3.753 1.00 95.31 73 LEU A CA 1
ATOM 569 C C . LEU A 1 73 ? -10.491 6.345 -3.865 1.00 95.31 73 LEU A C 1
ATOM 571 O O . LEU A 1 73 ? -11.368 5.826 -4.555 1.00 95.31 73 LEU A O 1
ATOM 575 N N . VAL A 1 74 ? -9.670 5.627 -3.102 1.00 96.00 74 VAL A N 1
ATOM 576 C CA . VAL A 1 74 ? -9.641 4.158 -3.075 1.00 96.00 74 VAL A CA 1
ATOM 577 C C . VAL A 1 74 ? -10.413 3.600 -1.887 1.00 96.00 74 VAL A C 1
ATOM 579 O O . VAL A 1 74 ? -11.170 2.639 -2.033 1.00 96.00 74 VAL A O 1
ATOM 582 N N . ALA A 1 75 ? -10.211 4.170 -0.698 1.00 95.19 75 ALA A N 1
ATOM 583 C CA . ALA A 1 75 ? -10.833 3.674 0.524 1.00 95.19 75 ALA A CA 1
ATOM 584 C C . ALA A 1 75 ? -10.975 4.763 1.589 1.00 95.19 75 ALA A C 1
ATOM 586 O O . ALA A 1 75 ? -10.132 5.650 1.702 1.00 95.19 75 ALA A O 1
ATOM 587 N N . GLN A 1 76 ? -12.012 4.638 2.420 1.00 96.31 76 GLN A N 1
ATOM 588 C CA . GLN A 1 76 ? -12.214 5.451 3.617 1.00 96.31 76 GLN A CA 1
ATOM 589 C C . GLN A 1 76 ? -12.282 4.553 4.856 1.00 96.31 76 GLN A C 1
ATOM 591 O O . GLN A 1 76 ? -13.164 3.702 4.985 1.00 96.31 76 GLN A O 1
ATOM 596 N N . PHE A 1 77 ? -11.407 4.819 5.818 1.00 95.19 77 PHE A N 1
ATOM 597 C CA . PHE A 1 77 ? -11.383 4.182 7.128 1.00 95.19 77 PHE A CA 1
ATOM 598 C C . PHE A 1 77 ? -11.994 5.131 8.157 1.00 95.19 77 PHE A C 1
ATOM 600 O O . PHE A 1 77 ? -11.311 6.002 8.687 1.00 95.19 77 PHE A O 1
ATOM 607 N N . LYS A 1 78 ? -13.289 4.959 8.461 1.00 94.19 78 LYS A N 1
ATOM 608 C CA . LYS A 1 78 ? -14.059 5.847 9.365 1.00 94.19 78 LYS A CA 1
ATOM 609 C C . LYS A 1 78 ? -13.499 5.958 10.790 1.00 94.19 78 LYS A C 1
ATOM 611 O O . LYS A 1 78 ? -13.805 6.909 11.501 1.00 94.19 78 LYS A O 1
ATOM 616 N N . SER A 1 79 ? -12.742 4.956 11.229 1.00 91.69 79 SER A N 1
ATOM 617 C CA . SER A 1 79 ? -12.107 4.904 12.554 1.00 91.69 79 SER A CA 1
ATOM 618 C C . SER A 1 79 ? -10.580 4.940 12.468 1.00 91.69 79 SER A C 1
ATOM 620 O O . SER A 1 79 ? -9.908 4.493 13.397 1.00 91.69 79 SER A O 1
ATOM 622 N N . GLY A 1 80 ? -10.057 5.426 11.343 1.00 94.06 80 GLY A N 1
ATOM 623 C CA . GLY A 1 80 ? -8.637 5.535 11.068 1.00 94.06 80 GLY A CA 1
ATOM 624 C C . GLY A 1 80 ? -7.968 4.193 10.791 1.00 94.06 80 GLY A C 1
ATOM 625 O O . GLY A 1 80 ? -8.603 3.131 10.710 1.00 94.06 80 GLY A O 1
ATOM 626 N N . ILE A 1 81 ? -6.652 4.260 10.642 1.00 95.69 81 ILE A N 1
ATOM 627 C CA . ILE A 1 81 ? -5.789 3.108 10.406 1.00 95.69 81 ILE A CA 1
ATOM 628 C C . ILE A 1 81 ? -5.078 2.772 11.717 1.00 95.69 81 ILE A C 1
ATOM 630 O O . ILE A 1 81 ? -4.293 3.556 12.238 1.00 95.69 81 ILE A O 1
ATOM 634 N N . ARG A 1 82 ? -5.401 1.607 12.283 1.00 95.94 82 ARG A N 1
ATOM 635 C CA . ARG A 1 82 ? -4.851 1.119 13.555 1.00 95.94 82 ARG A CA 1
ATOM 636 C C . ARG A 1 82 ? -3.651 0.220 13.338 1.00 95.94 82 ARG A C 1
ATOM 638 O O . ARG A 1 82 ? -2.689 0.321 14.094 1.00 95.94 82 ARG A O 1
ATOM 645 N N . THR A 1 83 ? -3.738 -0.664 12.348 1.00 97.88 83 THR A N 1
ATOM 646 C CA . THR A 1 83 ? 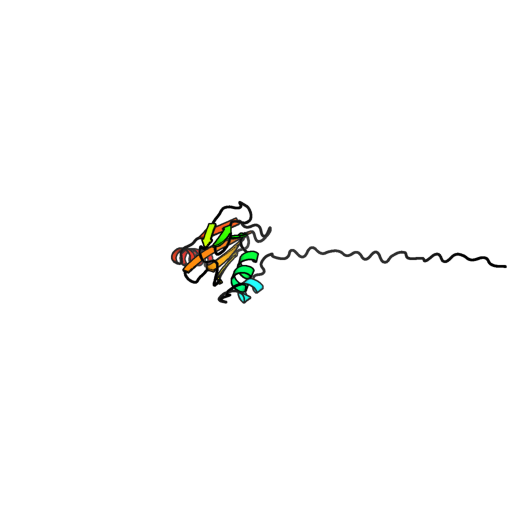-2.676 -1.610 12.007 1.00 97.88 83 THR A CA 1
ATOM 647 C C . THR A 1 83 ? -2.488 -1.720 10.505 1.00 97.88 83 THR A C 1
ATOM 649 O O . THR A 1 83 ? -3.451 -1.590 9.745 1.00 97.88 83 THR A O 1
ATOM 652 N N . VAL A 1 84 ? -1.249 -1.969 10.089 1.00 98.06 84 VAL A N 1
ATOM 653 C CA . VAL A 1 84 ? -0.867 -2.236 8.698 1.00 98.06 84 VAL A CA 1
ATOM 654 C C . VAL A 1 84 ? 0.169 -3.345 8.688 1.00 98.06 84 VAL A C 1
ATOM 656 O O . VAL A 1 84 ? 1.126 -3.310 9.458 1.00 98.06 84 VAL A O 1
ATOM 659 N N . GLU A 1 85 ? -0.014 -4.304 7.796 1.00 97.69 85 GLU A N 1
ATOM 660 C CA . GLU A 1 85 ? 0.937 -5.372 7.516 1.00 97.69 85 GLU A CA 1
ATOM 661 C C . G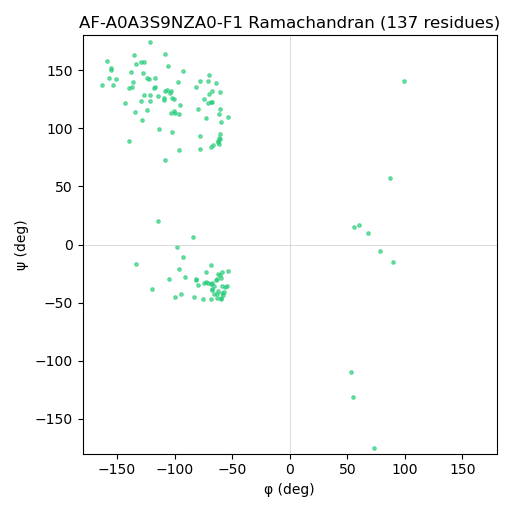LU A 1 85 ? 1.233 -5.391 6.017 1.00 97.69 85 GLU A C 1
ATOM 663 O O . GLU A 1 85 ? 0.303 -5.443 5.209 1.00 97.69 85 GLU A O 1
ATOM 668 N N . LEU A 1 86 ? 2.511 -5.381 5.633 1.00 96.69 86 LEU A N 1
ATOM 669 C CA . LEU A 1 86 ? 2.911 -5.749 4.276 1.00 96.69 86 LEU A CA 1
ATOM 670 C C . LEU A 1 86 ? 2.873 -7.277 4.171 1.00 96.69 86 LEU A C 1
ATOM 672 O O . LEU A 1 86 ? 3.834 -7.957 4.524 1.00 96.69 86 LEU A O 1
ATOM 676 N N . CYS A 1 87 ? 1.751 -7.827 3.722 1.00 94.81 87 CYS A N 1
ATOM 677 C CA . CYS A 1 87 ? 1.554 -9.276 3.702 1.00 94.81 87 CYS A CA 1
ATOM 678 C C . CYS A 1 87 ? 2.212 -9.957 2.494 1.00 94.81 87 CYS A C 1
ATOM 680 O O . CYS A 1 87 ? 2.631 -11.109 2.598 1.00 94.81 87 CYS A O 1
ATOM 682 N N . GLU A 1 88 ? 2.334 -9.278 1.348 1.00 95.00 88 GLU A N 1
ATOM 683 C CA . GLU A 1 88 ? 2.914 -9.894 0.151 1.00 95.00 88 GLU A CA 1
ATOM 684 C C . GLU A 1 88 ? 3.520 -8.877 -0.821 1.00 95.00 88 GLU A C 1
ATOM 686 O O . GLU A 1 88 ? 3.071 -7.730 -0.903 1.00 95.00 88 GLU A O 1
ATOM 691 N N . THR A 1 89 ? 4.523 -9.320 -1.580 1.00 94.12 89 THR A N 1
ATOM 692 C CA . THR A 1 89 ? 5.224 -8.553 -2.607 1.00 94.12 89 THR A CA 1
ATOM 693 C C . THR A 1 89 ? 5.453 -9.401 -3.858 1.00 94.12 89 THR A C 1
ATOM 695 O O . THR A 1 89 ? 5.848 -10.560 -3.796 1.00 94.12 89 THR A O 1
ATOM 698 N N . ILE A 1 90 ? 5.196 -8.826 -5.034 1.00 92.62 90 ILE A N 1
ATOM 699 C CA . ILE A 1 90 ? 5.474 -9.463 -6.327 1.00 92.62 90 ILE A CA 1
ATOM 700 C C . ILE A 1 90 ? 6.285 -8.485 -7.166 1.00 92.62 90 ILE A C 1
ATOM 702 O O . ILE A 1 90 ? 5.748 -7.494 -7.673 1.00 92.62 90 ILE A O 1
ATOM 706 N N . ILE A 1 91 ? 7.572 -8.784 -7.317 1.00 91.06 91 ILE A N 1
ATOM 707 C CA . ILE A 1 91 ? 8.526 -7.971 -8.068 1.00 91.06 91 ILE A CA 1
ATOM 708 C C . ILE A 1 91 ? 8.759 -8.627 -9.427 1.00 91.06 91 ILE A C 1
ATOM 710 O O . ILE A 1 91 ? 9.084 -9.808 -9.523 1.00 91.06 91 ILE A O 1
ATOM 714 N N . THR A 1 92 ? 8.575 -7.849 -10.486 1.00 89.81 92 THR A N 1
ATOM 715 C CA . THR A 1 92 ? 8.884 -8.225 -11.872 1.00 89.81 92 THR A CA 1
ATOM 716 C C . THR A 1 92 ? 9.889 -7.231 -12.444 1.00 89.81 92 THR A C 1
ATOM 718 O O . THR A 1 92 ? 10.141 -6.202 -11.829 1.00 89.81 92 THR A O 1
ATOM 721 N N . ASN A 1 93 ? 10.401 -7.458 -13.656 1.00 86.44 93 ASN A N 1
ATOM 722 C CA . ASN A 1 93 ? 11.331 -6.516 -14.296 1.00 86.44 93 ASN A CA 1
ATOM 723 C C . ASN A 1 93 ? 10.740 -5.113 -14.534 1.00 86.44 93 ASN A C 1
ATOM 725 O O . ASN A 1 93 ? 11.489 -4.148 -14.657 1.00 86.44 93 ASN A O 1
ATOM 729 N N . GLN A 1 94 ? 9.415 -4.993 -14.664 1.00 89.44 94 GLN A N 1
ATOM 730 C CA . GLN A 1 94 ? 8.759 -3.723 -14.998 1.00 89.44 94 GLN A CA 1
ATOM 731 C C . GLN A 1 94 ? 8.073 -3.074 -13.800 1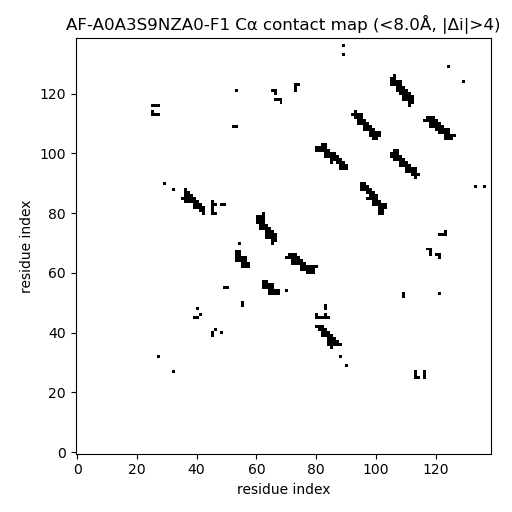.00 89.44 94 GLN A C 1
ATOM 733 O O . GLN A 1 94 ? 7.923 -1.853 -13.773 1.00 89.44 94 GLN A O 1
ATOM 738 N N . MET A 1 95 ? 7.613 -3.881 -12.847 1.00 92.25 95 MET A N 1
ATOM 739 C CA . MET A 1 95 ? 6.664 -3.435 -11.840 1.00 92.25 95 MET A CA 1
ATOM 740 C C . MET A 1 95 ? 6.811 -4.198 -10.533 1.00 92.25 95 MET A C 1
ATOM 742 O O . MET A 1 95 ? 6.985 -5.422 -10.523 1.00 92.25 95 MET A O 1
ATOM 746 N N . THR A 1 96 ? 6.636 -3.457 -9.449 1.00 93.50 96 THR A N 1
ATOM 747 C CA . THR A 1 96 ? 6.592 -3.951 -8.080 1.00 93.50 96 THR A CA 1
ATOM 748 C C . THR A 1 96 ? 5.167 -3.844 -7.580 1.00 93.50 96 THR A C 1
ATOM 750 O O . THR A 1 96 ? 4.564 -2.773 -7.623 1.00 93.50 96 THR A O 1
ATOM 753 N N . ASN A 1 97 ? 4.613 -4.964 -7.129 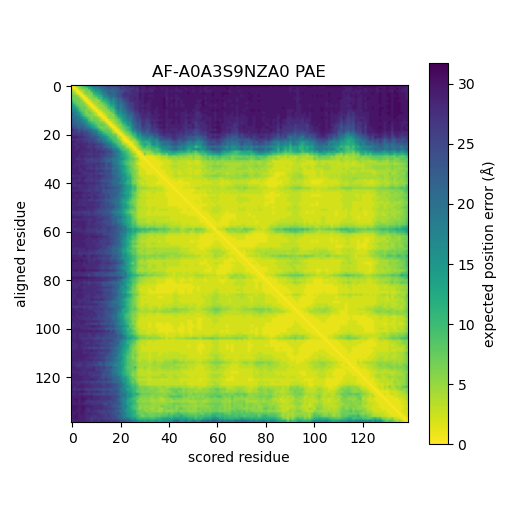1.00 94.81 97 ASN A N 1
ATOM 754 C CA . ASN A 1 97 ? 3.298 -5.034 -6.511 1.00 94.81 97 ASN A CA 1
ATOM 755 C C . ASN A 1 97 ? 3.476 -5.286 -5.022 1.00 94.81 97 ASN A C 1
ATOM 757 O O . ASN A 1 97 ? 4.193 -6.209 -4.642 1.00 94.81 97 ASN A O 1
ATOM 761 N N . VAL A 1 98 ? 2.776 -4.516 -4.203 1.00 95.81 98 VAL A N 1
ATOM 762 C CA . VAL A 1 98 ? 2.736 -4.673 -2.752 1.00 95.81 98 VAL A CA 1
ATOM 763 C C . VAL A 1 98 ? 1.291 -4.838 -2.304 1.00 95.81 98 VAL A C 1
ATOM 765 O O . VAL A 1 98 ? 0.366 -4.247 -2.874 1.00 95.81 98 VAL A O 1
ATOM 768 N N . TYR A 1 99 ? 1.094 -5.677 -1.296 1.00 96.94 99 TYR A N 1
ATOM 769 C CA . TYR A 1 99 ? -0.215 -5.973 -0.736 1.00 96.94 99 TYR A CA 1
ATOM 770 C C . TYR A 1 99 ? -0.200 -5.672 0.754 1.00 96.94 99 TYR A C 1
ATOM 772 O O . TYR A 1 99 ? 0.514 -6.328 1.513 1.00 96.94 99 TYR A O 1
ATOM 780 N N . PHE A 1 100 ? -1.012 -4.700 1.161 1.00 97.25 100 PHE A N 1
ATOM 781 C CA . PHE A 1 100 ? -1.155 -4.295 2.551 1.00 97.25 100 PHE A CA 1
ATOM 782 C C . PHE A 1 100 ? -2.457 -4.813 3.139 1.00 97.25 100 PHE A C 1
ATOM 784 O O . PHE A 1 100 ? -3.527 -4.588 2.571 1.00 97.25 100 PHE A O 1
ATOM 791 N N . LYS A 1 101 ? -2.382 -5.444 4.306 1.00 97.38 101 LYS A N 1
ATOM 792 C CA . LYS A 1 101 ? -3.541 -5.755 5.137 1.00 97.38 101 LYS A CA 1
ATOM 793 C C . LYS A 1 101 ? -3.681 -4.666 6.196 1.00 97.38 101 LYS A C 1
ATOM 795 O O . LYS A 1 101 ? -2.833 -4.513 7.071 1.00 97.38 101 LYS A O 1
ATOM 800 N N . ILE A 1 102 ? -4.747 -3.886 6.089 1.00 97.00 102 ILE A N 1
ATOM 801 C CA . ILE A 1 102 ? -5.056 -2.746 6.949 1.00 97.00 102 ILE A CA 1
ATOM 802 C C . ILE A 1 102 ? -6.149 -3.162 7.927 1.00 97.00 102 ILE A C 1
ATOM 804 O O . ILE A 1 102 ? -7.149 -3.755 7.527 1.00 97.00 102 ILE A O 1
ATOM 808 N N . ASN A 1 103 ? -5.957 -2.861 9.212 1.00 96.25 103 ASN A N 1
ATOM 809 C CA . ASN A 1 103 ? -6.872 -3.206 10.307 1.00 96.25 103 ASN A CA 1
ATOM 810 C C . ASN A 1 103 ? -7.206 -4.709 10.435 1.00 96.25 103 ASN A C 1
ATOM 812 O O . ASN A 1 103 ? -8.111 -5.070 11.184 1.00 96.25 103 ASN A O 1
ATOM 816 N N . GLY A 1 104 ? -6.434 -5.578 9.772 1.00 93.19 104 GLY A N 1
ATOM 817 C CA . GLY A 1 104 ? -6.563 -7.037 9.808 1.00 93.19 104 GLY A CA 1
ATOM 818 C C . GLY A 1 104 ? -7.489 -7.640 8.745 1.00 93.19 104 GLY A C 1
ATOM 819 O O . GLY A 1 104 ? -7.410 -8.842 8.504 1.00 93.19 104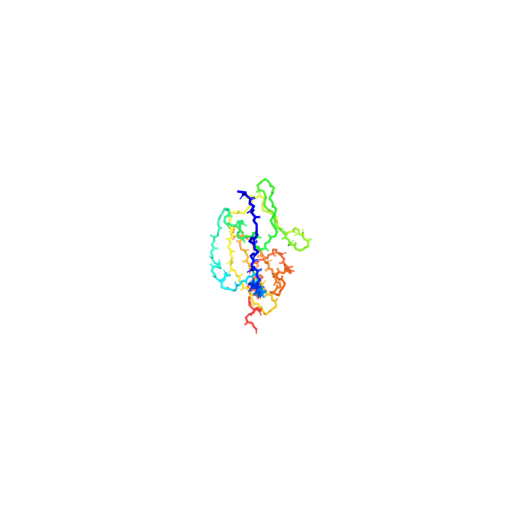 GLY A O 1
ATOM 820 N N . ASP A 1 105 ? -8.323 -6.841 8.081 1.00 91.81 105 ASP A N 1
ATOM 821 C CA . ASP A 1 105 ? -9.400 -7.333 7.211 1.00 91.81 105 ASP A CA 1
ATOM 822 C C . ASP A 1 105 ? -9.497 -6.630 5.848 1.00 91.81 105 ASP A C 1
ATOM 824 O O . ASP A 1 105 ? -10.097 -7.177 4.920 1.00 91.81 105 ASP A O 1
ATOM 828 N N . VAL A 1 106 ? -8.879 -5.458 5.680 1.00 95.69 106 VAL A N 1
ATOM 829 C CA . VAL A 1 106 ? -8.904 -4.720 4.412 1.00 95.69 106 VAL A CA 1
ATOM 830 C C . VAL A 1 106 ? -7.608 -4.932 3.644 1.00 95.69 106 VAL A C 1
ATOM 832 O O . VAL A 1 106 ? -6.549 -4.481 4.065 1.00 95.69 106 VAL A O 1
ATOM 835 N N . LEU A 1 107 ? -7.690 -5.580 2.482 1.00 97.00 107 LEU A N 1
ATOM 836 C CA . LEU A 1 107 ? -6.541 -5.797 1.608 1.00 97.00 107 LEU A CA 1
ATOM 837 C C . LEU A 1 107 ? -6.456 -4.706 0.532 1.00 97.00 107 LEU A C 1
ATOM 839 O O . LEU A 1 107 ? -7.355 -4.566 -0.302 1.00 97.00 107 LEU A O 1
ATOM 843 N N . VAL A 1 108 ? -5.350 -3.969 0.522 1.00 97.00 108 VAL A N 1
ATOM 844 C CA . VAL A 1 108 ? -5.025 -2.945 -0.476 1.00 97.00 108 VAL A CA 1
ATOM 845 C C . VAL A 1 108 ? -3.890 -3.451 -1.357 1.00 97.00 108 VAL A C 1
ATOM 847 O O . VAL A 1 108 ? -2.838 -3.846 -0.866 1.00 97.00 108 VAL A O 1
ATOM 850 N N . HIS A 1 109 ? -4.105 -3.438 -2.670 1.00 96.94 109 HIS A N 1
ATOM 851 C CA . HIS A 1 109 ? -3.086 -3.718 -3.681 1.00 96.94 109 HIS A CA 1
ATOM 852 C C . HIS A 1 109 ? -2.575 -2.404 -4.251 1.00 96.94 109 HIS A C 1
ATOM 854 O O . HIS A 1 109 ? -3.367 -1.624 -4.787 1.00 96.94 109 HIS A O 1
ATOM 860 N N . VAL A 1 110 ? -1.260 -2.215 -4.192 1.00 96.31 110 VAL A N 1
ATOM 861 C CA . VAL A 1 110 ? -0.573 -1.091 -4.826 1.00 96.31 110 VAL A CA 1
ATOM 862 C C . VAL A 1 110 ? 0.478 -1.616 -5.796 1.00 96.31 110 VAL A C 1
ATOM 864 O O . VAL A 1 110 ? 1.111 -2.642 -5.541 1.00 96.31 110 VAL A O 1
ATOM 867 N N . SER A 1 111 ? 0.644 -0.954 -6.937 1.00 94.94 111 SER A N 1
ATOM 868 C CA . SER A 1 111 ? 1.673 -1.310 -7.913 1.00 94.94 111 SER A CA 1
ATOM 869 C C . SER A 1 111 ? 2.386 -0.087 -8.460 1.00 94.94 111 SER A C 1
ATOM 871 O O . SER A 1 111 ? 1.715 0.890 -8.794 1.00 94.94 111 SER A O 1
ATOM 873 N N . TYR A 1 112 ? 3.702 -0.189 -8.641 1.00 93.25 112 TYR A N 1
ATOM 874 C CA . TYR A 1 112 ? 4.560 0.881 -9.157 1.00 93.25 112 TYR A CA 1
ATOM 875 C C . TYR A 1 112 ? 5.397 0.405 -10.326 1.00 93.25 112 TYR A C 1
ATOM 877 O O . TYR A 1 112 ? 5.845 -0.742 -10.343 1.00 93.25 112 TYR A O 1
ATOM 885 N N . LEU A 1 113 ? 5.670 1.305 -11.262 1.00 91.62 113 LEU A N 1
ATOM 886 C CA . LEU A 1 113 ? 6.653 1.061 -12.310 1.00 91.62 113 LEU A CA 1
ATOM 887 C C . LEU A 1 113 ? 8.060 1.159 -11.716 1.00 91.62 113 LEU A C 1
ATOM 889 O O . LEU A 1 113 ? 8.411 2.187 -11.149 1.00 91.62 113 LEU A O 1
ATOM 893 N N . ASN A 1 114 ? 8.895 0.130 -11.872 1.00 88.38 114 ASN A N 1
ATOM 894 C CA . ASN A 1 114 ? 10.217 0.106 -11.226 1.00 88.38 114 ASN A CA 1
ATOM 895 C C . ASN A 1 114 ? 11.143 1.223 -11.727 1.00 88.38 114 ASN A C 1
ATOM 897 O O . ASN A 1 114 ? 11.984 1.704 -10.978 1.00 88.38 114 ASN A O 1
ATOM 901 N N . LYS A 1 115 ? 10.984 1.638 -12.992 1.00 86.56 115 LYS A N 1
ATOM 902 C CA . LYS A 1 115 ? 11.832 2.664 -13.615 1.00 86.56 115 LYS A CA 1
ATOM 903 C C . LYS A 1 115 ? 11.516 4.080 -13.140 1.00 86.56 115 LYS A C 1
ATOM 905 O O . LYS A 1 115 ? 12.436 4.836 -12.867 1.00 86.56 115 LYS A O 1
ATOM 910 N N . SER A 1 116 ? 10.237 4.455 -13.095 1.00 88.06 116 SER A N 1
ATOM 911 C CA . SER A 1 116 ? 9.821 5.815 -12.721 1.00 88.06 116 SER A CA 1
ATOM 912 C C . SER A 1 116 ? 9.439 5.931 -11.247 1.00 88.06 116 SER A C 1
ATOM 914 O O . SER A 1 116 ? 9.436 7.022 -10.685 1.00 88.06 116 SER A O 1
ATOM 916 N N . GLY A 1 117 ? 9.100 4.814 -10.603 1.00 86.25 117 GLY A N 1
ATOM 917 C CA . GLY A 1 117 ? 8.526 4.805 -9.265 1.00 86.25 117 GLY A CA 1
ATOM 918 C C . GLY A 1 117 ? 7.116 5.403 -9.199 1.00 86.25 117 GLY A C 1
ATOM 919 O O . GLY A 1 117 ? 6.619 5.647 -8.096 1.00 86.25 117 GLY A O 1
ATOM 920 N N . GLU A 1 118 ? 6.492 5.668 -10.348 1.00 90.50 118 GLU A N 1
ATOM 921 C CA . GLU A 1 118 ? 5.117 6.157 -10.451 1.00 90.50 118 GLU A CA 1
ATOM 922 C C . GLU A 1 118 ? 4.146 5.050 -10.067 1.00 90.50 118 GLU A C 1
ATOM 924 O O . GLU A 1 118 ? 4.330 3.872 -10.415 1.00 90.50 118 GLU A O 1
ATOM 929 N N . MET A 1 119 ? 3.090 5.435 -9.356 1.00 93.56 119 MET A N 1
ATOM 930 C CA . MET A 1 119 ? 2.024 4.507 -9.028 1.00 93.56 119 MET A CA 1
ATOM 931 C C . MET A 1 119 ? 1.225 4.181 -10.291 1.00 93.56 119 MET A C 1
ATOM 933 O O . MET A 1 119 ? 0.651 5.051 -10.934 1.00 93.56 119 MET A O 1
ATOM 937 N N . TYR A 1 120 ? 1.159 2.898 -10.627 1.00 93.50 120 TYR A N 1
ATOM 938 C CA . TYR A 1 120 ? 0.334 2.386 -11.719 1.00 93.50 120 TYR A CA 1
ATOM 939 C C . TYR A 1 120 ? -1.065 1.969 -11.247 1.00 93.50 120 TYR A C 1
ATOM 941 O O . TYR A 1 120 ? -2.014 1.926 -12.034 1.00 93.50 120 TYR A O 1
ATOM 949 N N . LYS A 1 121 ? -1.198 1.565 -9.977 1.00 94.56 121 LYS A N 1
ATOM 950 C CA . LYS A 1 121 ? -2.471 1.089 -9.428 1.00 94.56 121 LYS A CA 1
ATOM 951 C C . LYS A 1 121 ? -2.521 1.222 -7.921 1.00 94.56 121 LYS A C 1
ATOM 953 O O . LYS A 1 121 ? -1.552 0.882 -7.253 1.00 94.56 121 LYS A O 1
ATOM 958 N N . CYS A 1 122 ? -3.698 1.562 -7.408 1.00 96.56 122 CYS A N 1
ATOM 959 C CA . CYS A 1 122 ? -4.073 1.433 -6.005 1.00 96.56 122 CYS A CA 1
ATOM 960 C C . CYS A 1 122 ? -5.544 1.015 -5.937 1.00 96.56 122 CYS A C 1
ATOM 962 O O . CYS A 1 122 ? -6.400 1.667 -6.533 1.00 96.56 122 CYS A O 1
ATOM 964 N N . ARG A 1 123 ? -5.849 -0.121 -5.302 1.00 95.75 123 ARG A N 1
ATOM 965 C CA . ARG A 1 123 ? -7.225 -0.644 -5.230 1.00 95.75 123 ARG A CA 1
ATOM 966 C C . ARG A 1 123 ? -7.432 -1.621 -4.084 1.00 95.75 123 ARG A C 1
ATOM 968 O O . ARG A 1 123 ? -6.505 -2.307 -3.662 1.00 95.75 123 ARG A O 1
ATOM 975 N N . LEU A 1 124 ? -8.686 -1.778 -3.677 1.00 95.69 124 LEU A N 1
ATOM 976 C CA . LEU A 1 124 ? -9.096 -2.855 -2.780 1.00 95.69 124 LEU A CA 1
ATOM 977 C C . LEU A 1 124 ? -9.052 -4.221 -3.479 1.00 95.69 124 LEU A C 1
ATOM 979 O O . LEU A 1 124 ? -9.337 -4.349 -4.677 1.00 95.69 124 LEU A O 1
ATOM 983 N N . ARG A 1 125 ? -8.714 -5.260 -2.715 1.00 93.38 125 ARG A N 1
ATOM 984 C CA . ARG A 1 125 ? -8.708 -6.665 -3.141 1.00 93.38 125 ARG A CA 1
ATOM 985 C C . ARG A 1 125 ? -9.356 -7.557 -2.087 1.00 93.38 125 ARG A C 1
ATOM 987 O O . ARG A 1 125 ? -9.507 -7.169 -0.936 1.00 93.38 125 ARG A O 1
ATOM 994 N N . GLN A 1 126 ? -9.719 -8.772 -2.483 1.00 90.50 126 GLN A N 1
ATOM 995 C CA . GLN A 1 126 ? -10.046 -9.860 -1.561 1.00 90.50 126 GLN A CA 1
ATOM 996 C C . GLN A 1 126 ? -8.889 -10.864 -1.545 1.00 90.50 126 GLN A C 1
ATOM 998 O O . GLN A 1 126 ? -8.186 -11.029 -2.546 1.00 90.50 126 GLN A O 1
ATOM 1003 N N . GLU A 1 127 ? -8.735 -11.598 -0.444 1.00 86.12 127 GLU A N 1
ATOM 1004 C CA . GLU A 1 127 ? -7.658 -12.589 -0.275 1.00 86.12 127 GLU A CA 1
ATOM 1005 C C . GLU A 1 127 ? -7.644 -13.649 -1.387 1.00 86.12 127 GLU A C 1
ATOM 1007 O O . GLU A 1 127 ? -6.586 -14.019 -1.890 1.00 86.12 127 GLU A O 1
ATOM 1012 N N . LYS A 1 128 ? -8.820 -14.074 -1.869 1.00 86.88 128 LYS A N 1
ATOM 1013 C CA . LYS A 1 128 ? -8.926 -15.016 -2.996 1.00 86.88 128 LYS A CA 1
ATOM 1014 C C . LYS A 1 128 ? -8.259 -14.491 -4.272 1.00 86.88 128 LYS A C 1
ATOM 1016 O O . LYS A 1 128 ? -7.697 -15.281 -5.027 1.00 86.88 128 LYS A O 1
ATOM 1021 N N . GLN A 1 129 ? -8.321 -13.180 -4.531 1.00 85.69 129 GLN A N 1
ATOM 1022 C CA . GLN A 1 129 ? -7.638 -12.603 -5.691 1.00 85.69 129 GLN A CA 1
ATOM 1023 C C . GLN A 1 129 ? -6.127 -12.510 -5.479 1.00 85.69 129 GLN A C 1
ATOM 1025 O O . GLN A 1 129 ? -5.401 -12.716 -6.444 1.00 85.69 129 GLN A O 1
ATOM 1030 N N . LEU A 1 130 ? -5.650 -12.281 -4.251 1.00 87.12 130 LEU A N 1
ATOM 1031 C CA . LEU A 1 130 ? -4.215 -12.335 -3.950 1.00 87.12 130 LEU A CA 1
ATOM 1032 C C . LEU A 1 130 ? -3.636 -13.721 -4.261 1.00 87.12 130 LEU A C 1
ATOM 1034 O O . LEU A 1 130 ? -2.643 -13.818 -4.973 1.00 87.12 130 LEU A O 1
ATOM 1038 N N . VAL A 1 131 ? -4.299 -14.795 -3.821 1.00 88.25 131 VAL A N 1
ATOM 1039 C CA . VAL A 1 131 ? -3.870 -16.174 -4.127 1.00 88.25 131 VAL A CA 1
ATOM 1040 C C . VAL A 1 131 ? -3.787 -16.414 -5.641 1.00 88.25 131 VAL A C 1
ATOM 1042 O O . VAL A 1 131 ? -2.836 -17.023 -6.128 1.00 88.25 131 VAL A O 1
ATOM 1045 N N . ALA A 1 132 ? -4.758 -15.903 -6.403 1.00 86.75 132 ALA A N 1
ATOM 1046 C CA . ALA A 1 132 ? -4.753 -16.015 -7.859 1.00 86.75 132 ALA A CA 1
ATOM 1047 C C . ALA A 1 132 ? -3.629 -15.197 -8.520 1.00 86.75 132 ALA A C 1
ATOM 1049 O O . ALA A 1 132 ? -3.041 -15.654 -9.501 1.00 86.75 132 ALA A O 1
ATOM 1050 N N . ASP A 1 133 ? -3.337 -14.002 -8.002 1.00 84.50 133 ASP A N 1
ATOM 1051 C CA . ASP A 1 133 ? -2.262 -13.142 -8.500 1.00 84.50 133 ASP A CA 1
ATOM 1052 C C . ASP A 1 133 ? -0.884 -13.783 -8.211 1.00 84.50 133 ASP A C 1
ATOM 1054 O O . ASP A 1 133 ? -0.031 -13.819 -9.100 1.00 84.50 133 ASP A O 1
ATOM 1058 N N . LEU A 1 134 ? -0.705 -14.413 -7.043 1.00 87.06 134 LEU A N 1
ATOM 1059 C CA . LEU A 1 134 ? 0.503 -15.179 -6.703 1.00 87.06 134 LEU A CA 1
ATOM 1060 C C . LEU A 1 134 ? 0.704 -16.391 -7.617 1.00 87.06 134 LEU A C 1
ATOM 1062 O O . LEU A 1 134 ? 1.785 -16.578 -8.168 1.00 87.06 134 LEU A O 1
ATOM 1066 N N . ALA A 1 135 ? -0.351 -17.172 -7.858 1.00 87.50 135 ALA A N 1
ATOM 1067 C CA . ALA A 1 135 ? -0.280 -18.341 -8.737 1.00 87.50 135 ALA A CA 1
ATOM 1068 C C . ALA A 1 135 ? 0.083 -17.991 -10.193 1.00 87.50 135 ALA A C 1
ATOM 1070 O O . ALA A 1 135 ? 0.599 -18.840 -10.922 1.00 87.50 135 ALA A O 1
ATOM 1071 N N . LYS A 1 136 ? -0.208 -16.761 -10.637 1.00 85.25 136 LYS A N 1
ATOM 1072 C CA . LYS A 1 136 ? 0.212 -16.255 -11.952 1.00 85.25 136 LYS A CA 1
ATOM 1073 C C . LYS A 1 136 ? 1.662 -15.793 -11.961 1.00 85.25 136 LYS A C 1
ATOM 1075 O O . LYS A 1 136 ? 2.311 -15.950 -12.982 1.00 85.25 136 LYS A O 1
ATOM 1080 N N . ALA A 1 137 ? 2.143 -15.225 -10.858 1.00 80.38 137 ALA A N 1
ATOM 1081 C CA . ALA A 1 137 ? 3.517 -14.752 -10.742 1.00 80.38 137 ALA A CA 1
ATOM 1082 C C . ALA A 1 137 ? 4.542 -15.893 -10.621 1.00 80.38 137 ALA A C 1
ATOM 1084 O O . ALA A 1 137 ? 5.703 -15.702 -10.957 1.00 80.38 137 ALA A O 1
ATOM 1085 N N . SER A 1 138 ? 4.126 -17.075 -10.152 1.00 73.06 138 SER A N 1
ATOM 1086 C CA . SER A 1 138 ? 4.989 -18.263 -10.039 1.00 73.06 138 SER A CA 1
ATOM 1087 C C . SER A 1 138 ? 5.125 -19.089 -11.332 1.00 73.06 138 SER A C 1
ATOM 1089 O O . SER A 1 138 ? 5.689 -20.181 -11.279 1.00 73.06 138 SER A O 1
ATOM 1091 N N . LYS A 1 139 ? 4.576 -18.623 -12.459 1.00 56.22 139 LYS A N 1
ATOM 1092 C CA . LYS A 1 139 ? 4.656 -19.275 -13.778 1.00 56.22 139 LYS A CA 1
ATOM 1093 C C . LYS A 1 139 ? 5.550 -18.482 -14.715 1.00 56.22 139 LYS A C 1
ATOM 1095 O O . LYS A 1 139 ? 6.239 -19.142 -15.519 1.00 56.22 139 LYS A O 1
#

Nearest PDB structures (foldseek):
  5o3w-assembly2_B  TM=4.751E-01  e=1.076E+00  Gypsophila vaccaria
  7zhm-assembly2_D  TM=3.890E-01  e=1.423E+00  Salmonella enterica subsp. enterica serovar Typhimurium
  7peq-assembly1_AF  TM=4.619E-01  e=1.423E+00  Homo sapiens
  8ptz-assembly1_B  TM=3.760E-01  e=3.289E+00  Homo sapiens
  5hxb-assembly1_Y  TM=3.896E-01  e=5.749E+00  Homo sapiens

Radius of gyration: 23.8 Å; Cα contacts (8 Å, |Δi|>4): 217; chains: 1; bounding box: 69×76×30 Å

Sequence (139 aa):
MKTVASLITVALLFAYFNMAYAVEVEKIAATHLNELKGNVFSGKGAENLLEDYVGLFRDNKSTFIFHTESEDLVAQFKSGIRTVELCETIITNQMTNVYFKINGDVLVHVSYLNKSGEMYKCRLRQEKQLVADLAKASK

pLDDT: mean 82.79, std 19.44, range [38.06, 98.06]

Solvent-accessible surface area (backbone atoms only — not comparable to full-atom values): 8343 Å² total; per-residue (Å²): 136,90,86,84,86,83,90,80,80,89,85,79,81,84,78,75,77,74,77,75,73,78,70,84,68,57,80,72,45,68,67,60,53,62,73,43,46,72,43,77,32,49,47,70,55,18,49,56,61,43,57,81,76,38,34,73,50,77,54,96,54,28,30,33,37,26,28,73,76,80,62,46,82,56,48,76,32,77,79,35,68,51,29,30,22,38,68,47,75,51,78,54,96,58,34,39,34,41,31,35,34,36,69,81,78,45,36,37,40,37,29,26,33,52,87,7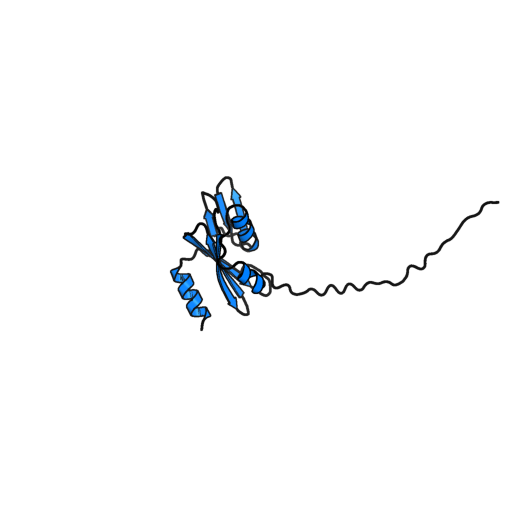8,56,47,65,76,44,59,38,76,52,54,71,73,56,52,56,54,53,49,64,59,72,79,107

Foldseek 3Di:
DDDDDDDDDPPDDPPPPPPPPPPQPQLDDPVNLVVQAPDKAFDVRQVVVCVSFFDWDDDDQKIWTAQPPPRDTADIDNRDFGIKHFHDWQDDPFKIWTWIDTPNAWIWIWMAGRRPRHTPDIHTDHPVVVVVVVVVSVD

Organism: NCBI:txid2494373